Protein AF-A0A1A5D5F5-F1 (afdb_monomer_lite)

Radius of gyration: 20.7 Å; chains: 1; bounding box: 62×20×58 Å

Structure (mmCIF, N/CA/C/O backbone):
data_AF-A0A1A5D5F5-F1
#
_entry.id   AF-A0A1A5D5F5-F1
#
loop_
_atom_site.group_PDB
_atom_site.id
_atom_site.type_symbol
_atom_site.label_atom_id
_atom_site.label_alt_id
_atom_site.label_comp_id
_atom_site.label_asym_id
_atom_site.label_entity_id
_atom_site.label_seq_id
_atom_site.pdbx_PDB_ins_code
_atom_site.Cartn_x
_atom_site.Cartn_y
_atom_site.Cartn_z
_atom_site.occupancy
_atom_site.B_iso_or_equiv
_atom_site.auth_seq_id
_atom_site.auth_comp_id
_atom_site.auth_asym_id
_atom_site.auth_atom_id
_atom_site.pdbx_PDB_model_num
ATOM 1 N N . MET A 1 1 ? -29.232 -5.306 -3.013 1.00 57.25 1 MET A N 1
ATOM 2 C CA . MET A 1 1 ? -27.892 -5.711 -3.489 1.00 57.25 1 MET A CA 1
ATOM 3 C C . MET A 1 1 ? -26.877 -5.010 -2.606 1.00 57.25 1 MET A C 1
ATOM 5 O O . MET A 1 1 ? -26.968 -3.793 -2.494 1.00 57.25 1 MET A O 1
ATOM 9 N N . ASP A 1 2 ? -26.009 -5.747 -1.915 1.00 82.50 2 ASP A N 1
ATOM 10 C CA . ASP A 1 2 ? -25.129 -5.161 -0.899 1.00 82.50 2 ASP A CA 1
ATOM 11 C C . ASP A 1 2 ? -23.772 -4.759 -1.497 1.00 82.50 2 ASP A C 1
ATOM 13 O O . ASP A 1 2 ? -22.880 -5.583 -1.692 1.00 82.50 2 ASP A O 1
ATOM 17 N N . ILE A 1 3 ? -23.633 -3.465 -1.796 1.00 85.94 3 ILE A N 1
ATOM 18 C CA . ILE A 1 3 ? -22.387 -2.856 -2.284 1.00 85.94 3 ILE A CA 1
ATOM 19 C C . ILE A 1 3 ? -21.244 -3.098 -1.290 1.00 85.94 3 ILE A C 1
ATOM 21 O O . ILE A 1 3 ? -20.090 -3.236 -1.695 1.00 85.94 3 ILE A O 1
ATOM 25 N N . TRP A 1 4 ? -21.552 -3.158 0.006 1.00 90.62 4 TRP A N 1
ATOM 26 C CA . TRP A 1 4 ? -20.548 -3.277 1.049 1.00 90.62 4 TRP A CA 1
ATOM 27 C C . TRP A 1 4 ? -19.941 -4.676 1.125 1.00 90.62 4 TRP A C 1
ATOM 29 O O . TRP A 1 4 ? -18.723 -4.792 1.259 1.00 90.62 4 TRP A O 1
ATOM 39 N N . ALA A 1 5 ? -20.743 -5.731 0.963 1.00 91.75 5 ALA A N 1
ATOM 40 C CA . ALA A 1 5 ? -20.246 -7.104 0.875 1.00 91.75 5 ALA A CA 1
ATOM 41 C C . ALA A 1 5 ? -19.260 -7.283 -0.296 1.00 91.75 5 ALA A C 1
ATOM 43 O O . ALA A 1 5 ? -18.171 -7.833 -0.119 1.00 91.75 5 ALA A O 1
ATOM 44 N N . ASP A 1 6 ? -19.600 -6.745 -1.472 1.00 92.94 6 ASP A N 1
ATOM 45 C CA . ASP A 1 6 ? -18.730 -6.767 -2.653 1.00 92.94 6 ASP A CA 1
ATOM 46 C C . ASP A 1 6 ? -17.431 -5.972 -2.413 1.00 92.94 6 ASP A C 1
ATOM 48 O O . ASP A 1 6 ? -16.342 -6.449 -2.731 1.00 92.94 6 ASP A O 1
ATOM 52 N N . VAL A 1 7 ? -17.515 -4.789 -1.794 1.00 93.19 7 VAL A N 1
ATOM 53 C CA . VAL A 1 7 ? -16.344 -3.973 -1.418 1.00 93.19 7 VAL A CA 1
ATOM 54 C C . VAL A 1 7 ? -15.443 -4.696 -0.413 1.00 93.19 7 VAL A C 1
ATOM 56 O O . VAL A 1 7 ? -14.222 -4.698 -0.583 1.00 93.19 7 VAL A O 1
ATOM 59 N N . CYS A 1 8 ? -16.022 -5.341 0.603 1.00 93.69 8 CYS A N 1
ATOM 60 C CA . CYS A 1 8 ? -15.285 -6.148 1.574 1.00 93.69 8 CYS A CA 1
ATOM 61 C C . CYS A 1 8 ? -14.539 -7.297 0.894 1.00 93.69 8 CYS A C 1
ATOM 63 O O . CYS A 1 8 ? -13.373 -7.528 1.209 1.00 93.69 8 CYS A O 1
ATOM 65 N N . ARG A 1 9 ? -15.183 -7.975 -0.064 1.00 95.75 9 ARG A N 1
ATOM 66 C CA . ARG A 1 9 ? -14.573 -9.048 -0.857 1.00 95.75 9 ARG A CA 1
ATOM 67 C C . ARG A 1 9 ? -13.421 -8.536 -1.726 1.00 95.75 9 ARG A C 1
ATOM 69 O O . ARG A 1 9 ? -12.380 -9.178 -1.764 1.00 95.75 9 ARG A O 1
ATOM 76 N N . ILE A 1 10 ? -13.600 -7.392 -2.393 1.00 94.38 10 ILE A N 1
ATOM 77 C CA . ILE A 1 10 ? -12.593 -6.804 -3.293 1.00 94.38 10 ILE A CA 1
ATOM 78 C C . ILE A 1 10 ? -11.357 -6.329 -2.521 1.00 94.38 10 ILE A C 1
ATOM 80 O O . ILE A 1 10 ? -10.238 -6.549 -2.969 1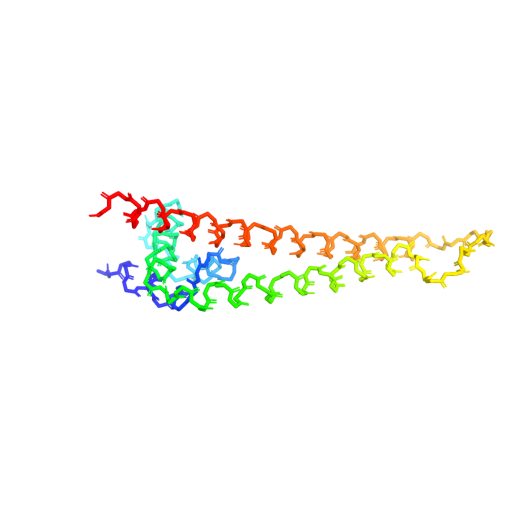.00 94.38 10 ILE A O 1
ATOM 84 N N . ILE A 1 11 ? -11.534 -5.661 -1.376 1.00 94.94 11 ILE A N 1
ATOM 85 C CA . ILE A 1 11 ? -10.397 -5.208 -0.556 1.00 94.94 11 ILE A CA 1
ATOM 86 C C . ILE A 1 11 ? -9.744 -6.377 0.187 1.00 94.94 11 ILE A C 1
ATOM 88 O O . ILE A 1 11 ? -8.519 -6.406 0.338 1.00 94.94 11 ILE A O 1
ATOM 92 N N . GLY A 1 12 ? -10.549 -7.324 0.674 1.00 92.88 12 GLY A N 1
ATOM 93 C CA . GLY A 1 12 ? -10.081 -8.428 1.501 1.00 92.88 12 GLY A CA 1
ATOM 94 C C . GLY A 1 12 ? -9.357 -7.922 2.750 1.00 92.88 12 GLY A C 1
ATOM 95 O O . GLY A 1 12 ? -9.923 -7.181 3.558 1.00 92.88 12 GLY A O 1
ATOM 96 N N . SER A 1 13 ? -8.092 -8.320 2.888 1.00 89.94 13 SER A N 1
ATOM 97 C CA . SER A 1 13 ? -7.180 -7.927 3.969 1.00 89.94 13 SER A CA 1
ATOM 98 C C . SER A 1 13 ? -6.243 -6.768 3.601 1.00 89.94 13 SER A C 1
ATOM 100 O O . SER A 1 13 ? -5.314 -6.467 4.350 1.00 89.94 13 SER A O 1
ATOM 102 N N . SER A 1 14 ? -6.455 -6.111 2.459 1.00 89.31 14 SER A N 1
ATOM 103 C CA . SER A 1 14 ? -5.563 -5.053 1.985 1.00 89.31 14 SER A CA 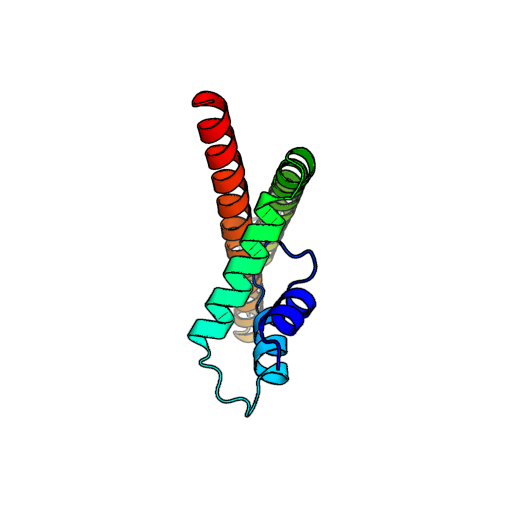1
ATOM 104 C C . SER A 1 14 ? -5.721 -3.756 2.776 1.00 89.31 14 SER A C 1
ATOM 106 O O . SER A 1 14 ? -6.828 -3.281 3.020 1.00 89.31 14 SER A O 1
ATOM 108 N N . TRP A 1 15 ? -4.596 -3.126 3.112 1.00 90.38 15 TRP A N 1
ATOM 109 C CA . TRP A 1 15 ? -4.555 -1.857 3.860 1.00 90.38 15 TRP A CA 1
ATOM 110 C C . TRP A 1 15 ? -4.611 -0.615 2.958 1.00 90.38 15 TRP A C 1
ATOM 112 O O . TRP A 1 15 ? -4.650 0.526 3.431 1.00 90.38 15 TRP A O 1
ATOM 122 N N . SER A 1 16 ? -4.617 -0.820 1.638 1.00 88.75 16 SER A N 1
ATOM 123 C CA . SER A 1 16 ? -4.670 0.235 0.630 1.00 88.75 16 SER A CA 1
ATOM 124 C C . SER A 1 16 ? -5.478 -0.188 -0.603 1.00 88.75 16 SER A C 1
ATOM 126 O O . SER A 1 16 ? -5.687 -1.370 -0.886 1.00 88.75 16 SER A O 1
ATOM 128 N N . VAL A 1 17 ? -5.957 0.807 -1.355 1.00 90.19 17 VAL A N 1
ATOM 129 C CA . VAL A 1 17 ? -6.691 0.587 -2.607 1.00 90.19 17 VAL A CA 1
ATOM 130 C C . VAL A 1 17 ? -5.715 0.589 -3.782 1.00 90.19 17 VAL A C 1
ATOM 132 O O . VAL A 1 17 ? -5.251 1.651 -4.208 1.00 90.19 17 VAL A O 1
ATOM 135 N N . THR A 1 18 ? -5.446 -0.588 -4.342 1.00 89.56 18 THR A N 1
ATOM 136 C CA . THR A 1 18 ? -4.578 -0.771 -5.509 1.00 89.56 18 THR A CA 1
ATOM 137 C C . THR A 1 18 ? -5.334 -0.526 -6.826 1.00 89.56 18 THR A C 1
ATOM 139 O O . THR A 1 18 ? -6.573 -0.508 -6.851 1.00 89.56 18 THR A O 1
ATOM 142 N N . PRO A 1 19 ? -4.627 -0.313 -7.953 1.00 89.38 19 PRO A N 1
ATOM 143 C CA . PRO A 1 19 ? -5.244 -0.288 -9.280 1.00 89.38 19 PRO A CA 1
ATOM 144 C C . PRO A 1 19 ? -6.057 -1.550 -9.602 1.00 89.38 19 PRO A C 1
ATOM 146 O O . PRO A 1 19 ? -7.093 -1.454 -10.260 1.00 89.38 19 PRO A O 1
ATOM 149 N N . GLU A 1 20 ? -5.629 -2.708 -9.106 1.00 91.00 20 GLU A N 1
ATOM 150 C CA . GLU A 1 20 ? -6.288 -4.001 -9.278 1.00 91.00 20 GLU A CA 1
ATOM 151 C C . GLU A 1 20 ? -7.649 -4.007 -8.580 1.00 91.00 20 GLU A C 1
ATOM 153 O O . GLU A 1 20 ? -8.649 -4.313 -9.230 1.00 91.00 20 GLU A O 1
ATOM 158 N N . HIS A 1 21 ? -7.725 -3.527 -7.330 1.00 93.75 21 HIS A N 1
ATOM 159 C CA . HIS A 1 21 ? -9.004 -3.353 -6.628 1.00 93.75 21 HIS A CA 1
ATOM 160 C C . HIS A 1 21 ? -9.942 -2.427 -7.409 1.00 93.75 21 HIS A C 1
ATOM 162 O O . HIS A 1 21 ? -11.134 -2.694 -7.531 1.00 93.75 21 HIS A O 1
ATOM 168 N N . ARG A 1 22 ? -9.416 -1.344 -8.000 1.00 92.25 22 ARG A N 1
ATOM 169 C CA . ARG A 1 22 ? -10.228 -0.424 -8.819 1.00 92.25 22 ARG A CA 1
ATOM 170 C C . ARG A 1 22 ? -10.738 -1.091 -10.092 1.00 92.25 22 ARG A C 1
ATOM 172 O O . ARG A 1 22 ? -11.873 -0.837 -10.490 1.00 92.25 22 ARG A O 1
ATOM 179 N N . LYS A 1 23 ? -9.908 -1.900 -10.754 1.00 93.25 23 LYS A N 1
ATOM 180 C CA . LYS A 1 23 ? -10.283 -2.630 -11.970 1.00 93.25 23 LYS A CA 1
ATOM 181 C C . LYS A 1 23 ? -11.360 -3.665 -11.664 1.00 93.25 23 LYS A C 1
ATOM 183 O O . LYS A 1 23 ? -12.367 -3.703 -12.367 1.00 93.25 23 LYS A O 1
ATOM 188 N N . GLU A 1 24 ? -11.172 -4.447 -10.607 1.00 94.75 24 GLU A N 1
ATOM 189 C CA . GLU A 1 24 ? -12.147 -5.441 -10.172 1.00 94.75 24 GLU A CA 1
ATOM 190 C C . GLU A 1 24 ? -13.464 -4.783 -9.765 1.00 94.75 24 GLU A C 1
ATOM 192 O O . GLU A 1 24 ? -14.524 -5.194 -10.229 1.00 94.75 24 GLU A O 1
ATOM 197 N N . ALA A 1 25 ? -13.410 -3.703 -8.984 1.00 92.38 25 ALA A N 1
ATOM 198 C CA . ALA A 1 25 ? -14.600 -2.974 -8.579 1.00 92.38 25 ALA A CA 1
ATOM 199 C C . ALA A 1 25 ? -15.355 -2.404 -9.792 1.00 92.38 25 ALA A C 1
ATOM 201 O O . ALA A 1 25 ? -16.566 -2.566 -9.905 1.00 92.38 25 ALA A O 1
ATOM 202 N N . ARG A 1 26 ? -14.658 -1.811 -10.768 1.00 90.94 26 ARG A N 1
ATOM 203 C CA . ARG A 1 26 ? -15.300 -1.348 -12.012 1.00 90.94 26 ARG A CA 1
ATOM 204 C C . ARG A 1 26 ? -16.017 -2.472 -12.757 1.00 90.94 26 ARG A C 1
ATOM 206 O O . ARG A 1 26 ? -17.108 -2.237 -13.261 1.00 90.94 26 ARG A O 1
ATOM 213 N N . ALA A 1 27 ? -15.423 -3.662 -12.824 1.00 92.00 27 ALA A N 1
ATOM 214 C CA . ALA A 1 27 ? -16.047 -4.816 -13.465 1.00 92.00 27 ALA A CA 1
ATOM 215 C C . ALA A 1 27 ? -17.252 -5.333 -12.660 1.00 92.00 27 ALA A C 1
ATOM 217 O O . ALA A 1 27 ? -18.318 -5.559 -13.221 1.00 92.00 27 ALA A O 1
ATOM 218 N N . CYS A 1 28 ? -17.103 -5.457 -11.340 1.00 90.56 28 CYS A N 1
ATOM 219 C CA . CYS A 1 28 ? -18.135 -5.955 -10.431 1.00 90.56 28 CYS A CA 1
ATOM 220 C C . CYS A 1 28 ? -19.389 -5.061 -10.416 1.00 90.56 28 CYS A C 1
ATOM 222 O O . CYS A 1 28 ? -20.513 -5.564 -10.388 1.00 90.56 28 CYS A O 1
ATOM 224 N N . PHE A 1 29 ? -19.202 -3.740 -10.488 1.00 90.00 29 PHE A N 1
ATOM 225 C CA . PHE A 1 29 ? -20.279 -2.747 -10.425 1.00 90.00 29 PHE A CA 1
ATOM 226 C C . PHE A 1 29 ? -20.716 -2.198 -11.793 1.00 90.00 29 PHE A C 1
ATOM 228 O O . PHE A 1 29 ? -21.525 -1.267 -11.851 1.00 90.00 29 PHE A O 1
ATOM 235 N N . ALA A 1 30 ? -20.223 -2.767 -12.897 1.00 88.44 30 ALA A N 1
ATOM 236 C CA . ALA A 1 30 ? -20.622 -2.366 -14.242 1.00 88.44 30 ALA A CA 1
ATOM 237 C C . ALA A 1 30 ? -22.149 -2.483 -14.422 1.00 88.44 30 ALA A C 1
ATOM 239 O O . ALA A 1 30 ? -22.752 -3.495 -14.073 1.00 88.44 30 ALA A O 1
ATOM 240 N N . GLY A 1 31 ? -22.786 -1.424 -14.934 1.00 83.69 31 GLY A N 1
ATOM 241 C CA . GLY A 1 31 ? -24.234 -1.393 -15.184 1.00 83.69 31 GLY A CA 1
ATOM 242 C C . GLY A 1 31 ? -25.123 -1.258 -13.940 1.00 83.69 31 GLY A C 1
ATOM 243 O O . GLY A 1 31 ? -26.336 -1.159 -14.083 1.00 83.69 31 GLY A O 1
ATOM 244 N N . ARG A 1 32 ? -24.556 -1.193 -12.725 1.00 85.62 32 ARG A N 1
ATOM 245 C CA . ARG A 1 32 ? -25.328 -1.101 -11.468 1.00 85.62 32 ARG A CA 1
ATOM 246 C C . ARG A 1 32 ? -25.681 0.332 -11.036 1.00 85.62 32 ARG A C 1
ATOM 248 O O . ARG A 1 32 ? -26.206 0.522 -9.946 1.00 85.62 32 ARG A O 1
ATOM 255 N N . GLY A 1 33 ? -25.345 1.346 -11.839 1.00 82.75 33 GLY A N 1
ATOM 256 C CA . GLY A 1 33 ? -25.656 2.757 -11.554 1.00 82.75 33 GLY A CA 1
ATOM 257 C C . GLY A 1 33 ? -24.900 3.380 -10.370 1.00 82.75 33 GLY A C 1
ATOM 258 O O . GLY A 1 33 ? -25.211 4.499 -9.973 1.00 82.75 33 GLY A O 1
ATOM 259 N N . VAL A 1 34 ? -23.905 2.690 -9.799 1.00 84.38 34 VAL A N 1
ATOM 260 C CA . VAL A 1 34 ? -23.121 3.195 -8.661 1.00 84.38 34 VAL A CA 1
ATOM 261 C C . VAL A 1 34 ? -22.072 4.201 -9.154 1.00 84.38 34 VAL A C 1
ATOM 263 O O . VAL A 1 34 ? -21.233 3.839 -9.985 1.00 84.38 34 VAL A O 1
ATOM 266 N N . PRO A 1 35 ? -22.050 5.445 -8.637 1.00 86.38 35 PRO A N 1
ATOM 267 C CA . PRO A 1 35 ? -21.032 6.417 -9.012 1.00 86.38 35 PRO A CA 1
ATOM 268 C C . PRO A 1 35 ? -19.624 5.938 -8.640 1.00 86.38 35 PRO A C 1
ATOM 270 O O . PRO A 1 35 ? -19.377 5.470 -7.526 1.00 86.38 35 PRO A O 1
ATOM 273 N N . GLY A 1 36 ? -18.662 6.117 -9.549 1.00 84.75 36 GLY A N 1
ATOM 274 C CA . GLY A 1 36 ? -17.279 5.678 -9.329 1.00 84.7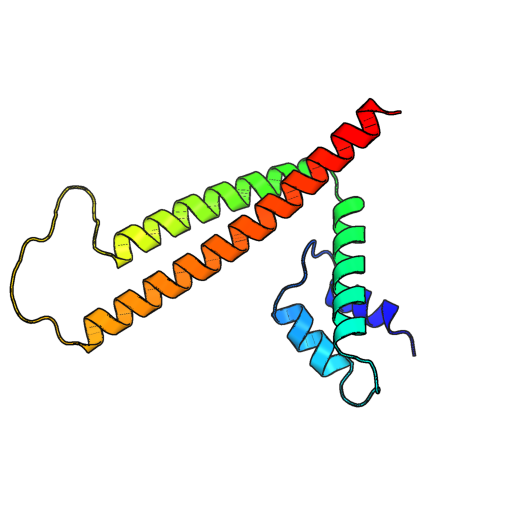5 36 GLY A CA 1
ATOM 275 C C . GLY A 1 36 ? -16.606 6.319 -8.108 1.00 84.75 36 GLY A C 1
ATOM 276 O O . GLY A 1 36 ? -15.769 5.683 -7.470 1.00 84.75 36 GLY A O 1
ATOM 277 N N . ILE A 1 37 ? -16.995 7.548 -7.747 1.00 87.06 37 ILE A N 1
ATOM 278 C CA . ILE A 1 37 ? -16.508 8.227 -6.537 1.00 87.06 37 ILE A CA 1
ATOM 279 C C . ILE A 1 37 ? -16.996 7.540 -5.258 1.00 87.06 37 ILE A C 1
ATOM 281 O O . ILE A 1 37 ? -16.207 7.327 -4.342 1.00 87.06 37 ILE A O 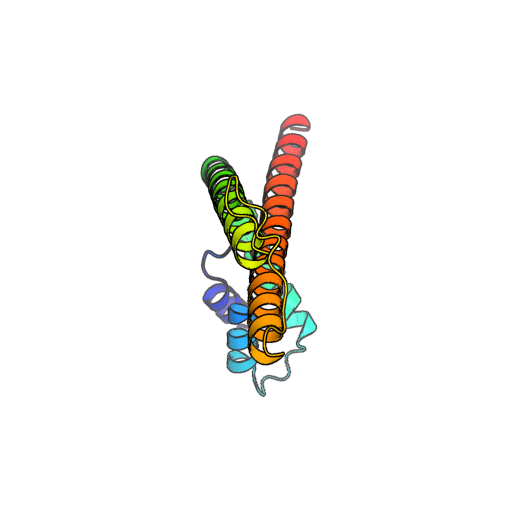1
ATOM 285 N N . THR A 1 38 ? -18.262 7.122 -5.226 1.00 88.38 38 THR A N 1
ATOM 286 C CA . THR A 1 38 ? -18.855 6.391 -4.102 1.00 88.38 38 THR A CA 1
ATOM 287 C C . THR A 1 38 ? -18.150 5.056 -3.908 1.00 88.38 38 THR A C 1
ATOM 289 O O . THR A 1 38 ? -17.801 4.691 -2.788 1.00 88.38 38 THR A O 1
ATOM 292 N N . LEU A 1 39 ? -17.860 4.361 -5.010 1.00 90.38 39 LEU A N 1
ATOM 293 C CA . LEU A 1 39 ? -17.137 3.096 -4.985 1.00 90.38 39 LEU A CA 1
ATOM 294 C C . LEU A 1 39 ? -15.698 3.258 -4.475 1.00 90.38 39 LEU A C 1
ATOM 296 O O . LEU A 1 39 ? -15.255 2.493 -3.623 1.00 90.38 39 LEU A O 1
ATOM 300 N N . LEU A 1 40 ? -14.975 4.277 -4.951 1.00 91.56 40 LEU A N 1
ATOM 301 C CA . LEU A 1 40 ? -13.635 4.597 -4.451 1.00 91.56 40 LEU A CA 1
ATOM 302 C C . LEU A 1 40 ? -13.649 4.952 -2.962 1.00 91.56 40 LEU A C 1
ATOM 304 O O . LEU A 1 40 ? -12.786 4.478 -2.227 1.00 91.56 40 LEU A O 1
ATOM 308 N N . GLY A 1 41 ? -14.631 5.738 -2.516 1.00 92.88 41 GLY A N 1
ATOM 309 C CA . GLY A 1 41 ? -14.814 6.072 -1.106 1.00 92.88 41 GLY A CA 1
ATOM 310 C C . GLY A 1 41 ? -15.073 4.836 -0.242 1.00 92.88 41 GLY A C 1
ATOM 311 O O . GLY A 1 41 ? -14.461 4.693 0.812 1.00 92.88 41 GLY A O 1
ATOM 312 N N . ALA A 1 42 ? -15.910 3.906 -0.709 1.00 92.62 42 ALA A N 1
ATOM 313 C CA . ALA A 1 42 ? -16.206 2.664 0.005 1.00 92.62 42 ALA A CA 1
ATOM 314 C C . ALA A 1 42 ? -14.982 1.737 0.100 1.00 92.62 42 ALA A C 1
ATOM 316 O O . ALA A 1 42 ? -14.665 1.248 1.183 1.00 92.62 42 ALA A O 1
ATOM 317 N N . LEU A 1 43 ? -14.252 1.551 -1.006 1.00 94.69 43 LEU A N 1
ATOM 318 C CA . LEU A 1 43 ? -12.989 0.802 -1.030 1.00 94.69 43 LEU A CA 1
ATOM 319 C C . LEU A 1 43 ? -11.968 1.402 -0.054 1.00 94.69 43 LEU A C 1
ATOM 321 O O . LEU A 1 43 ? -11.322 0.679 0.703 1.00 94.69 43 LEU A O 1
ATOM 325 N N . GLN A 1 44 ? -11.841 2.729 -0.063 1.00 93.94 44 GLN A N 1
ATOM 326 C CA . GLN A 1 44 ? -10.908 3.454 0.792 1.00 93.94 44 GLN A CA 1
ATOM 327 C C . GLN A 1 44 ? -11.280 3.311 2.269 1.00 93.94 44 GLN A C 1
ATOM 329 O O . GLN A 1 44 ? -10.428 2.941 3.073 1.00 93.94 44 GLN A O 1
ATOM 334 N N . ARG A 1 45 ? -12.561 3.493 2.606 1.00 93.94 45 ARG A N 1
ATOM 335 C CA . ARG A 1 45 ? -13.079 3.271 3.959 1.00 93.94 45 ARG A CA 1
ATOM 336 C C . ARG A 1 45 ? -12.781 1.857 4.444 1.00 93.94 45 ARG A C 1
ATOM 338 O O . ARG A 1 45 ? -12.293 1.689 5.555 1.00 93.94 45 ARG A O 1
ATOM 345 N N . ARG A 1 46 ? -13.034 0.842 3.614 1.00 95.06 46 ARG A N 1
ATOM 346 C CA . ARG A 1 46 ? -12.772 -0.544 4.004 1.00 95.06 46 ARG A CA 1
ATOM 347 C C . ARG A 1 46 ? -11.283 -0.792 4.249 1.00 95.06 46 ARG A C 1
ATOM 349 O O . ARG A 1 46 ? -10.934 -1.419 5.241 1.00 95.06 46 ARG A O 1
ATOM 356 N N . ALA A 1 47 ? -10.410 -0.274 3.389 1.00 94.25 47 ALA A N 1
ATOM 357 C CA . ALA A 1 47 ? -8.965 -0.369 3.587 1.00 94.25 47 ALA A CA 1
ATOM 358 C C . ALA A 1 47 ? -8.506 0.325 4.885 1.00 94.25 47 ALA A C 1
ATOM 360 O O . ALA A 1 47 ? -7.614 -0.178 5.567 1.00 94.25 47 ALA A O 1
ATOM 361 N N . ASP A 1 48 ? -9.123 1.454 5.245 1.00 93.31 48 ASP A N 1
ATOM 362 C CA . ASP A 1 48 ? -8.857 2.156 6.505 1.00 93.31 48 ASP A CA 1
ATOM 363 C C . ASP A 1 48 ? -9.334 1.364 7.727 1.00 93.31 48 ASP A C 1
ATOM 365 O O . ASP A 1 48 ? -8.613 1.300 8.716 1.00 93.31 48 ASP A O 1
ATOM 369 N N . GLU A 1 49 ? -10.497 0.711 7.658 1.00 93.69 49 GLU A N 1
ATOM 370 C CA . GLU A 1 49 ? -10.994 -0.168 8.726 1.00 93.69 49 GLU A CA 1
ATOM 371 C C . GLU A 1 49 ? -10.073 -1.373 8.952 1.00 93.69 49 GLU A C 1
ATOM 373 O O . GLU A 1 49 ? -9.751 -1.701 10.094 1.00 93.69 49 GLU A O 1
ATOM 378 N N . VAL A 1 50 ? -9.615 -2.019 7.873 1.00 94.50 50 VAL A N 1
ATOM 379 C CA . VAL A 1 50 ? -8.675 -3.145 7.973 1.00 94.50 50 VAL A CA 1
ATOM 380 C C . VAL A 1 50 ? -7.348 -2.679 8.568 1.00 94.50 50 VAL A C 1
ATOM 382 O O . VAL A 1 50 ? -6.817 -3.337 9.460 1.00 94.50 50 VAL A O 1
ATOM 385 N N . LEU A 1 51 ? -6.828 -1.534 8.116 1.00 93.62 51 LEU A N 1
ATOM 386 C CA . LEU A 1 51 ? -5.604 -0.967 8.669 1.00 93.62 51 LEU A CA 1
ATOM 387 C C . LEU A 1 51 ? -5.777 -0.627 10.155 1.00 93.62 51 LEU A C 1
ATOM 389 O O . LEU A 1 51 ? -4.927 -1.010 10.951 1.00 93.62 51 LEU A O 1
ATOM 393 N N . ALA A 1 52 ? -6.874 0.028 10.544 1.00 90.06 52 ALA A N 1
ATOM 394 C CA . ALA A 1 52 ? -7.177 0.396 11.929 1.00 90.06 52 ALA A CA 1
ATOM 395 C C . ALA A 1 52 ? -7.246 -0.824 12.867 1.00 90.06 52 ALA A C 1
ATOM 397 O O . ALA A 1 52 ? -6.773 -0.756 14.000 1.00 90.06 52 ALA A O 1
ATOM 398 N N . ALA A 1 53 ? -7.780 -1.946 12.380 1.00 92.00 53 ALA A N 1
ATOM 399 C CA . ALA A 1 53 ? -7.842 -3.205 13.120 1.00 92.00 53 ALA A CA 1
ATOM 400 C C . ALA A 1 53 ? -6.515 -3.991 13.126 1.00 92.00 53 ALA A C 1
ATOM 402 O O . ALA A 1 53 ? -6.362 -4.920 13.918 1.00 92.00 53 ALA A O 1
ATOM 403 N N . ALA A 1 54 ? -5.558 -3.653 12.255 1.00 92.38 54 ALA A N 1
ATOM 404 C CA . ALA A 1 54 ? -4.305 -4.391 12.139 1.00 92.38 54 ALA A CA 1
ATOM 405 C C . ALA A 1 54 ? -3.442 -4.257 13.411 1.00 92.38 54 ALA A C 1
ATOM 407 O O . ALA A 1 54 ? -3.337 -3.156 13.969 1.00 92.38 54 ALA A O 1
ATOM 408 N N . PRO A 1 55 ? -2.762 -5.330 13.857 1.00 93.88 55 PRO A N 1
ATOM 409 C CA . PRO A 1 55 ? -1.811 -5.257 14.960 1.00 93.88 55 PRO A CA 1
ATOM 410 C C . PRO A 1 55 ? -0.686 -4.263 14.669 1.00 93.88 55 PRO A C 1
ATOM 412 O O . PRO A 1 55 ? -0.147 -4.215 13.563 1.00 93.88 55 PRO A O 1
ATOM 415 N N . ARG A 1 56 ? -0.279 -3.499 15.689 1.00 92.75 56 ARG A N 1
ATOM 416 C CA . ARG A 1 56 ? 0.815 -2.521 15.571 1.00 92.75 56 ARG A CA 1
ATOM 417 C C . ARG A 1 56 ? 2.096 -3.146 14.998 1.00 92.75 56 ARG A C 1
ATOM 419 O O . ARG A 1 56 ? 2.686 -2.571 14.089 1.00 92.75 56 ARG A O 1
ATOM 426 N N . ALA A 1 57 ? 2.464 -4.331 15.485 1.00 94.88 57 ALA A N 1
ATOM 427 C CA . ALA A 1 57 ? 3.662 -5.048 15.053 1.00 94.88 57 ALA A CA 1
ATOM 428 C C . ALA A 1 57 ? 3.647 -5.399 13.554 1.00 94.88 57 ALA A C 1
ATOM 430 O O . ALA A 1 57 ? 4.689 -5.370 12.904 1.00 94.88 57 ALA A O 1
ATOM 431 N N . 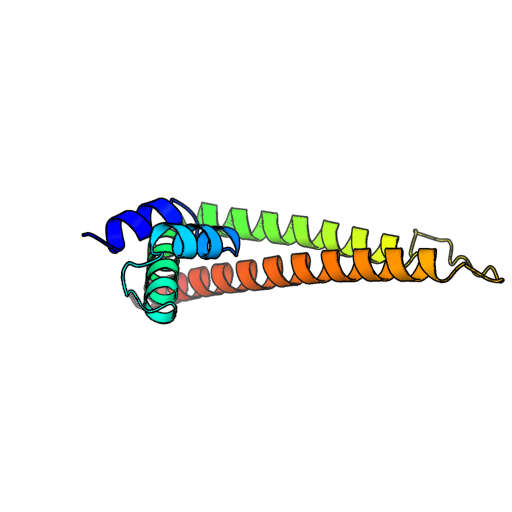ASP A 1 58 ? 2.477 -5.695 12.981 1.00 95.12 58 ASP A N 1
ATOM 432 C CA . ASP A 1 58 ? 2.371 -6.013 11.554 1.00 95.12 58 ASP A CA 1
ATOM 433 C C . ASP A 1 58 ? 2.508 -4.754 10.690 1.00 95.12 58 ASP A C 1
ATOM 435 O O . ASP A 1 58 ? 3.129 -4.796 9.626 1.00 95.12 58 ASP A O 1
ATOM 439 N N . VAL A 1 59 ? 1.983 -3.619 11.165 1.00 93.38 59 VAL A N 1
ATOM 440 C CA . VAL A 1 59 ? 2.152 -2.314 10.507 1.00 93.38 59 VAL A CA 1
ATOM 441 C C . VAL A 1 59 ? 3.623 -1.892 10.514 1.00 93.38 59 VAL A C 1
ATOM 443 O O . VAL A 1 59 ? 4.148 -1.490 9.476 1.00 93.38 59 VAL A O 1
ATOM 446 N N . GLU A 1 60 ? 4.307 -2.031 11.652 1.00 94.69 60 GLU A N 1
ATOM 447 C CA . GLU A 1 60 ? 5.743 -1.747 11.785 1.00 94.69 60 GLU A CA 1
ATOM 448 C C . GLU A 1 60 ? 6.579 -2.663 10.876 1.00 94.69 60 GLU A C 1
ATOM 450 O O . GLU A 1 60 ? 7.366 -2.168 10.068 1.00 94.69 60 GLU A O 1
ATOM 455 N N . ARG A 1 61 ? 6.319 -3.980 10.882 1.00 95.75 61 ARG A N 1
ATOM 456 C CA . ARG A 1 61 ? 6.989 -4.938 9.983 1.00 95.75 61 ARG A CA 1
ATOM 457 C C . ARG A 1 61 ? 6.784 -4.586 8.508 1.00 95.75 61 ARG A C 1
ATOM 459 O O . ARG A 1 61 ? 7.69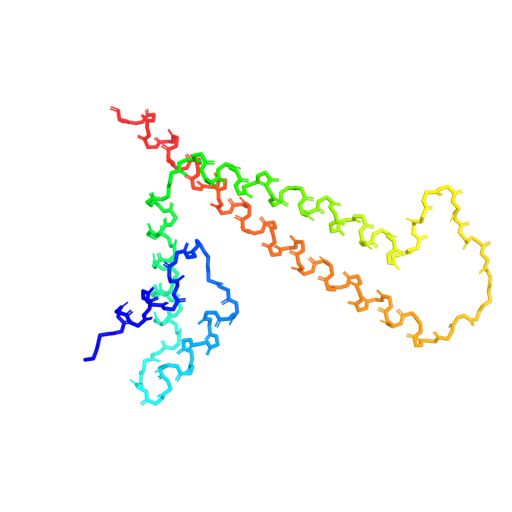9 -4.716 7.698 1.00 95.75 61 ARG A O 1
ATOM 466 N N . ARG A 1 62 ? 5.588 -4.135 8.120 1.00 94.12 62 ARG A N 1
ATOM 467 C CA . ARG A 1 62 ? 5.324 -3.722 6.735 1.00 94.12 62 ARG A CA 1
ATOM 468 C C . ARG A 1 62 ? 6.113 -2.473 6.351 1.00 94.12 62 ARG A C 1
ATOM 470 O O . ARG A 1 62 ? 6.606 -2.420 5.227 1.00 94.12 62 ARG A O 1
ATOM 477 N N . ILE A 1 63 ? 6.253 -1.501 7.254 1.00 94.25 63 ILE A N 1
ATOM 478 C CA . ILE A 1 63 ? 7.103 -0.322 7.031 1.00 94.25 63 ILE A CA 1
ATOM 479 C C . ILE A 1 63 ? 8.552 -0.753 6.785 1.00 94.25 63 ILE A C 1
ATOM 481 O O . ILE A 1 63 ? 9.149 -0.303 5.810 1.00 94.25 63 ILE A O 1
ATOM 485 N N . GLU A 1 64 ? 9.088 -1.671 7.591 1.00 95.75 64 GLU A N 1
ATOM 486 C CA . GLU A 1 64 ? 10.448 -2.197 7.406 1.00 95.75 64 GLU A CA 1
ATOM 487 C C . GLU A 1 64 ? 10.625 -2.874 6.041 1.00 95.75 64 GLU A C 1
ATOM 489 O O . GLU A 1 64 ? 11.601 -2.615 5.335 1.00 95.75 64 GLU A O 1
ATOM 494 N N . VAL A 1 65 ? 9.656 -3.698 5.630 1.00 95.81 65 VAL A N 1
ATOM 495 C CA . VAL A 1 65 ? 9.663 -4.339 4.306 1.00 95.81 65 VAL A CA 1
ATOM 496 C C . VAL A 1 65 ? 9.630 -3.297 3.188 1.00 95.81 65 VAL A C 1
ATOM 498 O O . VAL A 1 65 ? 10.382 -3.421 2.222 1.00 95.81 65 VAL A O 1
ATOM 501 N N . LEU A 1 66 ? 8.796 -2.260 3.302 1.00 93.44 66 LEU A N 1
ATOM 502 C CA . LEU A 1 66 ? 8.741 -1.174 2.318 1.00 93.44 66 LEU A CA 1
ATOM 503 C C . LEU A 1 66 ? 10.072 -0.419 2.243 1.00 93.44 66 LEU A C 1
ATOM 505 O O . LEU A 1 66 ? 10.542 -0.125 1.145 1.00 93.44 66 LEU A O 1
ATOM 509 N N . ASP A 1 67 ? 10.705 -0.146 3.382 1.00 94.19 67 ASP A N 1
ATOM 510 C CA . ASP A 1 67 ? 12.009 0.516 3.435 1.00 94.19 67 ASP A CA 1
ATOM 511 C C . ASP A 1 67 ? 13.093 -0.341 2.750 1.00 94.19 67 ASP A C 1
ATOM 513 O O . ASP A 1 67 ? 13.838 0.168 1.908 1.00 94.19 67 ASP A O 1
ATOM 517 N N . GLN A 1 68 ? 13.117 -1.657 2.992 1.00 95.25 68 GLN A N 1
ATOM 518 C CA . GLN A 1 68 ? 14.014 -2.596 2.298 1.00 95.25 68 GLN A CA 1
ATOM 519 C C . GLN A 1 68 ? 13.753 -2.645 0.783 1.00 95.25 68 GLN A C 1
ATOM 521 O O . GLN A 1 68 ? 14.688 -2.575 -0.020 1.00 95.25 68 GLN A O 1
ATOM 526 N N . GLN A 1 69 ? 12.486 -2.726 0.368 1.00 92.69 69 GLN A N 1
ATOM 527 C CA . GLN A 1 69 ? 12.103 -2.754 -1.046 1.00 92.69 69 GLN A CA 1
ATOM 528 C C . GLN A 1 69 ? 12.465 -1.450 -1.765 1.00 92.69 69 GLN A C 1
ATOM 530 O O . GLN A 1 69 ? 12.959 -1.485 -2.893 1.00 92.69 69 GLN A O 1
ATOM 535 N N . MET A 1 70 ? 12.293 -0.298 -1.114 1.00 93.38 70 MET A N 1
ATOM 536 C CA . MET A 1 70 ? 12.715 0.988 -1.668 1.00 93.38 70 MET A CA 1
ATOM 537 C C . MET A 1 70 ? 14.232 1.063 -1.844 1.00 93.38 70 MET A C 1
ATOM 539 O O . MET A 1 70 ? 14.681 1.535 -2.887 1.00 93.38 70 MET A O 1
ATOM 543 N N . VAL A 1 71 ? 15.029 0.573 -0.883 1.00 91.94 71 VAL A N 1
ATOM 544 C CA . VAL A 1 71 ? 16.499 0.503 -1.022 1.00 91.94 71 VAL A CA 1
ATOM 545 C C . VAL A 1 71 ? 16.886 -0.277 -2.280 1.00 91.94 71 VAL A C 1
ATOM 547 O O . VAL A 1 71 ? 17.687 0.211 -3.082 1.00 91.94 71 VAL A O 1
ATOM 550 N N . LEU A 1 72 ? 16.269 -1.439 -2.503 1.00 89.56 72 LEU A N 1
ATOM 551 C CA . LEU A 1 72 ? 16.475 -2.235 -3.716 1.00 89.56 72 LEU A CA 1
ATOM 552 C C . LEU A 1 72 ? 16.018 -1.486 -4.978 1.00 89.56 72 LEU A C 1
ATOM 554 O O . LEU A 1 72 ? 16.729 -1.480 -5.984 1.00 89.56 72 LEU A O 1
ATOM 558 N N . GLY A 1 73 ? 14.876 -0.799 -4.923 1.00 88.19 73 GLY A N 1
ATOM 559 C CA . GLY A 1 73 ? 14.370 0.030 -6.019 1.00 88.19 73 GLY A CA 1
ATOM 560 C C . GLY A 1 73 ? 15.348 1.137 -6.429 1.00 88.19 73 GLY A C 1
ATOM 561 O O . GLY A 1 73 ? 15.637 1.296 -7.617 1.00 88.19 73 GLY A O 1
ATOM 562 N N . TYR A 1 74 ? 15.930 1.865 -5.469 1.00 87.75 74 TYR A N 1
ATOM 563 C CA . TYR A 1 74 ? 16.946 2.884 -5.765 1.00 87.75 74 TYR A CA 1
ATOM 564 C C . TYR A 1 74 ? 18.222 2.274 -6.357 1.00 87.75 74 TYR A C 1
ATOM 566 O O . TYR A 1 74 ? 18.836 2.868 -7.246 1.00 87.75 74 TYR A O 1
ATOM 574 N N . GLN A 1 75 ? 18.638 1.087 -5.902 1.00 85.50 75 GLN A N 1
ATOM 575 C CA . GLN A 1 75 ? 19.775 0.379 -6.498 1.00 85.50 75 GLN A CA 1
ATOM 576 C C . GLN A 1 75 ? 19.497 0.016 -7.964 1.00 85.50 75 GLN A C 1
ATOM 578 O O . GLN A 1 75 ? 20.345 0.251 -8.828 1.00 85.50 75 GLN A O 1
ATOM 583 N N . GLN A 1 76 ? 18.296 -0.480 -8.272 1.00 83.12 76 GLN A N 1
ATOM 584 C CA . GLN A 1 76 ? 17.877 -0.773 -9.646 1.00 83.12 76 GLN A CA 1
ATOM 585 C C . GLN A 1 76 ? 17.835 0.487 -10.519 1.00 83.12 76 GLN A C 1
ATOM 587 O O . GLN A 1 76 ? 18.339 0.468 -11.646 1.00 83.12 76 GLN A O 1
ATOM 592 N N . GLU A 1 77 ? 17.314 1.602 -9.994 1.00 83.00 77 GLU A N 1
ATOM 593 C CA . GLU A 1 77 ? 17.321 2.896 -10.683 1.00 83.00 77 GLU A CA 1
ATOM 594 C C . GLU A 1 77 ? 18.754 3.335 -11.027 1.00 83.00 77 GLU A C 1
ATOM 596 O O . GLU A 1 77 ? 19.046 3.686 -12.175 1.00 83.00 77 GLU A O 1
ATOM 601 N N . ARG A 1 78 ? 19.680 3.249 -10.062 1.00 80.25 78 ARG A N 1
ATOM 602 C CA . ARG A 1 78 ? 21.102 3.573 -10.262 1.00 80.25 78 ARG A CA 1
ATOM 603 C C . ARG A 1 78 ? 21.741 2.708 -11.347 1.00 80.25 78 ARG A C 1
ATOM 605 O O . ARG A 1 78 ? 22.437 3.240 -12.215 1.00 80.25 78 ARG A O 1
ATOM 612 N N . VAL A 1 79 ? 21.472 1.402 -11.351 1.00 79.06 79 VAL A N 1
ATOM 613 C CA . VAL A 1 79 ? 21.960 0.479 -12.390 1.00 79.06 79 VAL A CA 1
ATOM 614 C C . VAL A 1 79 ? 21.391 0.842 -13.764 1.00 79.06 79 VAL A C 1
ATOM 616 O O . VAL A 1 79 ? 22.143 0.891 -14.740 1.00 79.06 79 VAL A O 1
ATOM 619 N N . ALA A 1 80 ? 20.094 1.152 -13.858 1.00 74.50 80 ALA A N 1
ATOM 620 C CA . ALA A 1 80 ? 19.447 1.544 -15.112 1.00 74.50 80 ALA A CA 1
ATOM 621 C C . ALA A 1 80 ? 20.018 2.857 -15.683 1.00 74.50 80 ALA A C 1
ATOM 623 O O . ALA A 1 80 ? 20.189 2.992 -16.902 1.00 74.50 80 ALA A O 1
ATOM 624 N N . LEU A 1 81 ? 20.391 3.789 -14.803 1.00 73.69 81 LEU A N 1
ATOM 625 C CA . LEU A 1 81 ? 21.096 5.028 -15.140 1.00 73.69 81 LEU A CA 1
ATOM 626 C C . LEU A 1 81 ? 22.580 4.809 -15.498 1.00 73.69 81 LEU A C 1
ATOM 628 O O . LEU A 1 81 ? 23.208 5.694 -16.075 1.00 73.69 81 LEU A O 1
ATOM 632 N N . GLY A 1 82 ? 23.131 3.616 -15.257 1.00 69.31 82 GLY A N 1
ATOM 633 C CA . GLY A 1 82 ? 24.508 3.254 -15.599 1.00 69.31 82 GLY A CA 1
ATOM 634 C C . GLY A 1 82 ? 25.532 3.495 -14.488 1.00 69.31 82 GLY A C 1
ATOM 635 O O . GLY A 1 82 ? 26.727 3.375 -14.750 1.00 69.31 82 GLY A O 1
ATOM 636 N N . TYR A 1 83 ? 25.093 3.783 -13.261 1.00 61.25 83 TYR A N 1
ATOM 637 C CA . TYR A 1 83 ? 25.956 3.863 -12.085 1.00 61.25 83 TYR A CA 1
ATOM 638 C C . TYR A 1 83 ? 26.227 2.447 -11.546 1.00 61.25 83 TYR A C 1
ATOM 640 O O . TYR A 1 83 ? 25.559 1.995 -10.620 1.00 61.25 83 TYR A O 1
ATOM 648 N N . ARG A 1 84 ? 27.193 1.720 -12.123 1.00 53.09 84 ARG A N 1
ATOM 649 C CA . ARG A 1 84 ? 27.839 0.595 -11.420 1.00 53.09 84 ARG A CA 1
ATOM 650 C C . ARG A 1 84 ? 29.019 1.140 -10.623 1.00 53.09 84 ARG A C 1
ATOM 652 O O . ARG A 1 84 ? 29.756 1.985 -11.130 1.00 53.09 84 ARG A O 1
ATOM 659 N N . GLU A 1 85 ? 29.161 0.664 -9.391 1.00 45.00 85 GLU A N 1
ATOM 660 C CA . GLU A 1 85 ? 30.285 0.933 -8.489 1.00 45.00 85 GLU A CA 1
ATOM 661 C C . GLU A 1 85 ? 31.614 1.044 -9.260 1.00 45.00 85 GLU A C 1
ATOM 663 O O . GLU A 1 85 ? 32.028 0.128 -9.968 1.00 45.00 85 GLU A O 1
ATOM 668 N N . GLY A 1 86 ? 32.252 2.215 -9.182 1.00 46.53 86 GLY A N 1
ATOM 669 C CA . GLY A 1 86 ? 33.648 2.412 -9.581 1.00 46.53 86 GLY A CA 1
ATOM 670 C C . GLY A 1 86 ? 33.979 2.587 -11.069 1.00 46.53 86 GLY A C 1
ATOM 671 O O . GLY A 1 86 ? 35.135 2.870 -11.372 1.00 46.53 86 GLY A O 1
ATOM 672 N N . ARG A 1 87 ? 33.039 2.487 -12.019 1.00 43.88 87 ARG A N 1
ATOM 673 C CA . ARG A 1 87 ? 33.321 2.832 -13.431 1.00 43.88 87 ARG A CA 1
ATOM 674 C C . ARG A 1 87 ? 32.247 3.738 -14.011 1.00 43.88 87 ARG A C 1
ATOM 676 O O . ARG A 1 87 ? 31.258 3.278 -14.577 1.00 43.88 87 ARG A O 1
ATOM 683 N N . VAL A 1 88 ? 32.501 5.045 -13.945 1.00 45.47 88 VAL A N 1
ATOM 684 C CA . VAL A 1 88 ? 31.920 5.993 -14.897 1.00 45.47 88 VAL A CA 1
ATOM 685 C C . VAL A 1 88 ? 32.374 5.516 -16.271 1.00 45.47 88 VAL A C 1
ATOM 687 O O . VAL A 1 88 ? 33.544 5.654 -16.621 1.00 45.47 88 VAL A O 1
ATOM 690 N N . VAL A 1 89 ? 31.480 4.898 -17.047 1.00 48.75 89 VAL A N 1
ATOM 691 C CA . VAL A 1 89 ? 31.740 4.649 -18.468 1.00 48.75 89 VAL A CA 1
ATOM 692 C C . VAL A 1 89 ? 31.669 6.004 -19.164 1.00 48.75 89 VAL A C 1
ATOM 694 O O . VAL A 1 89 ? 30.703 6.340 -19.845 1.00 48.75 89 VAL A O 1
ATOM 697 N N . GLY A 1 90 ? 32.717 6.800 -18.973 1.00 54.38 90 GLY A N 1
ATOM 698 C CA . GLY A 1 90 ? 33.174 7.726 -19.981 1.00 54.38 90 GLY A CA 1
ATOM 699 C C . GLY A 1 90 ? 33.637 6.872 -21.146 1.00 54.38 90 GLY A C 1
ATOM 700 O O . GLY A 1 90 ? 34.777 6.445 -21.179 1.00 54.38 90 GLY A O 1
ATOM 701 N N . ASN A 1 91 ? 32.724 6.541 -22.055 1.00 43.03 91 ASN A N 1
ATOM 702 C CA . ASN A 1 91 ? 33.079 6.118 -23.401 1.00 43.03 91 ASN A CA 1
ATOM 703 C C . ASN A 1 91 ? 31.935 6.467 -24.349 1.00 43.03 91 ASN A C 1
ATOM 705 O O . ASN A 1 91 ? 30.919 5.780 -24.446 1.00 43.03 91 ASN A O 1
ATOM 709 N N . ARG A 1 92 ? 32.121 7.659 -24.925 1.00 52.91 92 ARG A N 1
ATOM 710 C CA . ARG A 1 92 ? 32.015 8.033 -26.339 1.00 52.91 92 ARG A CA 1
ATOM 711 C C . ARG A 1 92 ? 31.204 7.107 -27.267 1.00 52.91 92 ARG A C 1
ATOM 713 O O . ARG A 1 92 ? 31.342 5.892 -27.263 1.00 52.91 92 ARG A O 1
ATOM 720 N N . VAL A 1 93 ? 30.537 7.785 -28.205 1.00 44.41 93 VAL A N 1
ATOM 721 C CA . VAL A 1 93 ? 30.047 7.308 -29.512 1.00 44.41 93 VAL A CA 1
ATOM 722 C C . VAL A 1 93 ? 28.660 6.642 -29.517 1.00 44.41 93 VAL A C 1
ATOM 724 O O . VAL A 1 93 ? 28.464 5.507 -29.102 1.00 44.41 93 VAL A O 1
ATOM 727 N N . GLY A 1 94 ? 27.683 7.383 -30.058 1.00 46.94 94 GLY A N 1
ATOM 728 C CA . GLY A 1 94 ? 26.627 6.842 -30.924 1.00 46.94 94 GLY A CA 1
ATOM 729 C C . GLY A 1 94 ? 25.790 5.671 -30.406 1.00 46.94 94 GLY A C 1
ATOM 730 O O . GLY A 1 94 ? 25.638 4.682 -31.117 1.00 46.94 94 GLY A O 1
ATOM 731 N N . ARG A 1 95 ? 25.194 5.752 -29.208 1.00 51.75 95 ARG A N 1
ATOM 732 C CA . ARG A 1 95 ? 24.242 4.706 -28.790 1.00 51.75 95 ARG A CA 1
ATOM 733 C C . ARG A 1 95 ? 22.888 4.858 -29.503 1.00 51.75 95 ARG A C 1
ATOM 735 O O . ARG A 1 95 ? 22.305 5.943 -29.453 1.00 51.75 95 ARG A O 1
ATOM 742 N N . PRO A 1 96 ? 22.337 3.787 -30.111 1.00 51.84 96 PRO A N 1
ATOM 743 C CA . PRO A 1 96 ? 21.060 3.838 -30.820 1.00 51.84 96 PRO A CA 1
ATOM 744 C C . PRO A 1 96 ? 19.933 4.358 -29.918 1.00 51.84 96 PRO A C 1
ATOM 746 O O . PRO A 1 96 ? 19.778 3.885 -28.789 1.00 51.84 96 PRO A O 1
ATOM 749 N N . ARG A 1 97 ? 19.095 5.279 -30.423 1.00 56.22 97 ARG A N 1
ATOM 750 C CA . ARG A 1 97 ? 17.940 5.871 -29.703 1.00 56.22 97 ARG A CA 1
ATOM 751 C C . ARG A 1 97 ? 17.075 4.831 -28.965 1.00 56.22 97 ARG A C 1
ATOM 753 O O . ARG A 1 97 ? 16.564 5.124 -27.885 1.00 56.22 97 ARG A O 1
ATOM 760 N N . LYS A 1 98 ? 16.964 3.610 -29.508 1.00 55.94 98 LYS A N 1
ATOM 761 C CA . LYS A 1 98 ? 16.225 2.478 -28.921 1.00 55.94 98 LYS A CA 1
ATOM 762 C C . LYS A 1 98 ? 16.764 2.045 -27.544 1.00 55.94 98 LYS A C 1
ATOM 764 O O . LYS A 1 98 ? 15.974 1.775 -26.645 1.00 55.94 98 LYS A O 1
ATOM 769 N N . VAL A 1 99 ? 18.084 2.066 -27.334 1.00 57.09 99 VAL A N 1
ATOM 770 C CA . VAL A 1 99 ? 18.717 1.700 -26.048 1.00 57.09 99 VAL A CA 1
ATOM 771 C C . VAL A 1 99 ? 18.501 2.791 -24.993 1.00 57.09 99 VAL A C 1
ATOM 773 O O . VAL A 1 99 ? 18.258 2.491 -23.826 1.00 57.09 99 VAL A O 1
ATOM 776 N N . ALA A 1 100 ? 18.534 4.064 -25.398 1.00 61.50 100 ALA A N 1
ATOM 777 C CA . ALA A 1 100 ? 18.242 5.186 -24.504 1.00 61.50 100 ALA A CA 1
ATOM 778 C C . ALA A 1 100 ? 16.764 5.212 -24.069 1.00 61.50 100 ALA A C 1
ATOM 780 O O . ALA A 1 100 ? 16.471 5.459 -22.901 1.00 61.50 100 ALA A O 1
ATOM 781 N N . ALA A 1 101 ? 15.834 4.914 -24.982 1.00 63.84 101 ALA A N 1
ATOM 782 C CA . ALA A 1 101 ? 14.406 4.835 -24.675 1.00 63.84 101 ALA A CA 1
ATOM 783 C C . ALA A 1 101 ? 14.071 3.685 -23.706 1.00 63.84 101 ALA A C 1
ATOM 785 O O . ALA A 1 101 ? 13.359 3.905 -22.728 1.00 63.84 101 ALA A O 1
ATOM 786 N N . ALA A 1 102 ? 14.643 2.494 -23.917 1.00 60.72 102 ALA A N 1
ATOM 787 C CA . ALA A 1 102 ? 14.442 1.348 -23.027 1.00 60.72 102 ALA A CA 1
ATOM 788 C C . ALA A 1 102 ? 14.932 1.622 -21.591 1.00 60.72 102 ALA A C 1
ATOM 790 O O . ALA A 1 102 ? 14.253 1.276 -20.625 1.00 60.72 102 ALA A O 1
ATOM 791 N N . ARG A 1 103 ? 16.074 2.312 -21.438 1.00 66.94 103 ARG A N 1
ATOM 792 C CA . ARG A 1 103 ? 16.598 2.721 -20.122 1.00 66.94 103 ARG A CA 1
ATOM 793 C C . ARG A 1 103 ? 15.703 3.739 -19.420 1.00 66.94 103 ARG A C 1
ATOM 795 O O . ARG A 1 103 ? 15.430 3.571 -18.238 1.00 66.94 103 ARG A O 1
ATOM 802 N N . ARG A 1 104 ? 15.201 4.751 -20.139 1.00 70.25 104 ARG A N 1
ATOM 803 C CA . ARG A 1 104 ? 14.246 5.727 -19.579 1.00 70.25 104 ARG A CA 1
ATOM 804 C C . ARG A 1 104 ? 12.968 5.052 -19.080 1.00 70.25 104 ARG A C 1
ATOM 806 O O . ARG A 1 104 ? 12.547 5.319 -17.965 1.00 70.25 104 ARG A O 1
ATOM 813 N N . SER A 1 105 ? 12.421 4.111 -19.850 1.00 79.31 105 SER A N 1
ATOM 814 C CA . SER A 1 105 ? 11.232 3.349 -19.447 1.00 79.31 105 SER A CA 1
ATOM 815 C C . SER A 1 105 ? 11.469 2.468 -18.212 1.00 79.31 105 SER A C 1
ATOM 817 O O . SER A 1 105 ? 10.580 2.325 -17.374 1.00 79.31 105 SER A O 1
ATOM 819 N N . ALA A 1 106 ? 12.658 1.876 -18.064 1.00 78.75 106 ALA A N 1
ATOM 820 C CA . ALA A 1 106 ? 13.014 1.137 -16.851 1.00 78.75 106 ALA A CA 1
ATOM 821 C C . ALA A 1 106 ? 13.105 2.062 -15.623 1.00 78.75 106 ALA A C 1
ATOM 823 O O . ALA A 1 106 ? 12.495 1.769 -14.601 1.00 78.75 106 ALA A O 1
ATOM 824 N N . VAL A 1 107 ? 13.784 3.208 -15.752 1.00 83.00 107 VAL A N 1
ATOM 825 C CA . VAL A 1 107 ? 13.899 4.213 -14.678 1.00 83.00 107 VAL A CA 1
ATOM 826 C C . VAL A 1 107 ? 12.529 4.746 -14.258 1.00 83.00 107 VAL A C 1
ATOM 828 O O . VAL A 1 107 ? 12.232 4.817 -13.069 1.00 83.00 107 VAL A O 1
ATOM 831 N N . GLU A 1 108 ? 11.667 5.090 -15.215 1.00 86.50 108 GLU A N 1
ATOM 832 C CA . GLU A 1 108 ? 10.316 5.581 -14.925 1.00 86.50 108 GLU A CA 1
ATOM 833 C C . GLU A 1 108 ? 9.457 4.549 -14.190 1.00 86.50 108 GLU A C 1
ATOM 835 O O . GLU A 1 108 ? 8.702 4.922 -13.293 1.00 86.50 108 GLU A O 1
ATOM 840 N N . ARG A 1 109 ? 9.580 3.259 -14.532 1.00 86.00 109 ARG A N 1
ATOM 841 C CA . ARG A 1 109 ? 8.888 2.182 -13.810 1.00 86.00 109 ARG A CA 1
ATOM 842 C C . ARG A 1 109 ? 9.373 2.073 -12.367 1.00 86.00 109 ARG A C 1
ATOM 844 O O . ARG A 1 109 ? 8.541 2.171 -11.470 1.00 86.00 109 ARG A O 1
ATOM 851 N N . CYS A 1 110 ? 10.689 2.001 -12.145 1.00 85.88 110 CYS A N 1
ATOM 852 C CA . CYS A 1 110 ? 11.257 1.958 -10.793 1.00 85.88 110 CYS A CA 1
ATOM 853 C C . CYS A 1 110 ? 10.812 3.166 -9.955 1.00 85.88 110 CYS A C 1
ATOM 855 O O . CYS A 1 110 ? 10.403 3.005 -8.810 1.00 85.88 110 CYS A O 1
ATOM 857 N N . ARG A 1 111 ? 10.815 4.378 -10.526 1.00 89.31 111 ARG A N 1
ATOM 858 C CA . ARG A 1 111 ? 10.353 5.585 -9.820 1.00 89.31 111 ARG A CA 1
ATOM 859 C C . ARG A 1 111 ? 8.885 5.510 -9.420 1.00 89.31 111 ARG A C 1
ATOM 861 O O . ARG A 1 111 ? 8.555 5.841 -8.289 1.00 89.31 111 ARG A O 1
ATOM 868 N N . ARG A 1 112 ? 8.006 5.052 -10.318 1.00 89.44 112 ARG A N 1
ATOM 869 C CA . ARG A 1 112 ? 6.574 4.895 -10.010 1.00 89.44 112 ARG A CA 1
ATOM 870 C C . ARG A 1 112 ? 6.337 3.883 -8.895 1.00 89.44 112 ARG A C 1
ATOM 872 O O . ARG A 1 112 ? 5.490 4.123 -8.040 1.00 89.44 112 ARG A O 1
ATOM 879 N N . GLU A 1 113 ? 7.078 2.780 -8.899 1.00 88.94 113 GLU A N 1
ATOM 880 C CA . GLU A 1 113 ? 7.017 1.767 -7.842 1.00 88.94 113 GLU A CA 1
ATOM 881 C C . GLU A 1 113 ? 7.496 2.339 -6.502 1.00 88.94 113 GLU A C 1
ATOM 883 O O . GLU A 1 113 ? 6.788 2.228 -5.502 1.00 88.94 113 GLU A O 1
ATOM 888 N N . ILE A 1 114 ? 8.637 3.040 -6.491 1.00 91.19 114 ILE A N 1
ATOM 889 C CA . ILE A 1 114 ? 9.164 3.725 -5.301 1.00 91.19 114 ILE A CA 1
ATOM 890 C C . ILE A 1 114 ? 8.164 4.747 -4.763 1.00 91.19 114 ILE A C 1
ATOM 892 O O . ILE A 1 114 ? 7.907 4.779 -3.563 1.00 91.19 114 ILE A O 1
ATOM 896 N N . ASP A 1 115 ? 7.559 5.563 -5.622 1.00 92.38 115 ASP A N 1
ATOM 897 C CA . ASP A 1 115 ? 6.562 6.544 -5.196 1.00 92.38 115 ASP A CA 1
ATOM 898 C C . ASP A 1 115 ? 5.293 5.882 -4.637 1.00 92.38 115 ASP A C 1
ATOM 900 O O . ASP A 1 115 ? 4.687 6.409 -3.700 1.00 92.38 115 ASP A O 1
ATOM 904 N N . GLY A 1 116 ? 4.904 4.717 -5.165 1.00 89.50 116 GLY A N 1
ATOM 905 C CA . GLY A 1 116 ? 3.847 3.882 -4.591 1.00 89.50 116 GLY A CA 1
ATOM 906 C C . GLY A 1 116 ? 4.193 3.424 -3.174 1.00 89.50 116 GLY A C 1
ATOM 907 O O . GLY A 1 116 ? 3.417 3.659 -2.246 1.00 89.50 116 GLY A O 1
ATOM 908 N N . MET A 1 117 ? 5.393 2.867 -2.994 1.00 91.88 117 MET A N 1
ATOM 909 C CA . MET A 1 117 ? 5.899 2.416 -1.694 1.00 91.88 117 MET A CA 1
ATOM 910 C C . MET A 1 117 ? 6.021 3.565 -0.686 1.00 91.88 117 MET A C 1
ATOM 912 O O . MET A 1 117 ? 5.606 3.421 0.461 1.00 91.88 117 MET A O 1
ATOM 916 N N . ARG A 1 118 ? 6.507 4.741 -1.109 1.00 92.88 118 ARG A N 1
ATOM 917 C CA . ARG A 1 118 ? 6.594 5.949 -0.267 1.00 92.88 118 ARG A CA 1
ATOM 918 C C . ARG A 1 118 ? 5.229 6.381 0.259 1.00 92.88 118 ARG A C 1
ATOM 920 O O . ARG A 1 118 ? 5.101 6.700 1.438 1.00 92.88 118 ARG A O 1
ATOM 927 N N . LYS A 1 119 ? 4.210 6.391 -0.604 1.00 91.88 119 LYS A N 1
ATOM 928 C CA . LYS A 1 119 ? 2.838 6.750 -0.214 1.00 91.88 119 LYS A CA 1
ATOM 929 C C . LYS A 1 119 ? 2.243 5.735 0.757 1.00 91.88 119 LYS A C 1
ATOM 931 O O . LYS A 1 119 ? 1.603 6.138 1.725 1.00 91.88 119 LYS A O 1
ATOM 936 N N . GLU A 1 120 ? 2.465 4.442 0.517 1.00 90.81 120 GLU A N 1
ATOM 937 C CA . GLU A 1 120 ? 2.034 3.384 1.436 1.00 90.81 120 GLU A CA 1
ATOM 938 C C . GLU A 1 120 ? 2.714 3.545 2.799 1.00 90.81 120 GLU A C 1
ATOM 940 O O . GLU A 1 120 ? 2.029 3.655 3.813 1.00 90.81 120 GLU A O 1
ATOM 945 N N . ARG A 1 121 ? 4.044 3.679 2.821 1.00 94.12 121 ARG A N 1
ATOM 946 C CA . ARG A 1 121 ? 4.826 3.891 4.043 1.00 94.12 121 ARG A CA 1
ATOM 947 C C . ARG A 1 121 ? 4.332 5.098 4.835 1.00 94.12 121 ARG A C 1
ATOM 949 O O . ARG A 1 121 ? 4.134 4.987 6.041 1.00 94.12 121 ARG A O 1
ATOM 956 N N . GLN A 1 122 ? 4.130 6.236 4.169 1.00 94.25 122 GLN A N 1
ATOM 957 C CA . GLN A 1 122 ? 3.646 7.457 4.815 1.00 94.25 122 GLN A CA 1
ATOM 958 C C . GLN A 1 122 ? 2.300 7.219 5.501 1.00 94.25 122 GLN A C 1
ATOM 960 O O . GLN A 1 122 ? 2.140 7.549 6.670 1.00 94.25 122 GLN A O 1
ATOM 965 N N . ARG A 1 123 ? 1.364 6.565 4.810 1.00 91.88 123 ARG A N 1
ATOM 966 C CA . ARG A 1 123 ? 0.050 6.235 5.366 1.00 91.88 123 ARG A CA 1
ATOM 967 C C . ARG A 1 123 ? 0.137 5.324 6.594 1.00 91.88 123 ARG A C 1
ATOM 969 O O . ARG A 1 123 ? -0.589 5.546 7.559 1.00 91.88 123 ARG A O 1
ATOM 976 N N . LEU A 1 124 ? 1.008 4.315 6.571 1.00 93.62 124 LEU A N 1
ATOM 977 C CA . LEU A 1 124 ? 1.219 3.429 7.722 1.00 93.62 124 LEU A CA 1
ATOM 978 C C . LEU A 1 124 ? 1.841 4.182 8.907 1.00 93.62 124 LEU A C 1
ATOM 980 O O . LEU A 1 124 ? 1.409 4.012 10.046 1.00 93.62 124 LEU A O 1
ATOM 984 N N . ALA A 1 125 ? 2.813 5.058 8.644 1.00 94.06 125 ALA A N 1
ATOM 985 C CA . ALA A 1 125 ? 3.433 5.892 9.669 1.00 94.06 125 ALA A CA 1
ATOM 986 C C . ALA A 1 125 ? 2.432 6.884 10.288 1.00 94.06 125 ALA A C 1
ATOM 988 O O . ALA A 1 125 ? 2.393 7.039 11.510 1.00 94.06 125 ALA A O 1
ATOM 989 N N . ASP A 1 126 ? 1.590 7.512 9.464 1.00 93.81 126 ASP A N 1
ATOM 990 C CA . ASP A 1 126 ? 0.525 8.404 9.926 1.00 93.81 126 ASP A CA 1
ATOM 991 C C . ASP A 1 126 ? -0.472 7.657 10.814 1.00 93.81 126 ASP A C 1
ATOM 993 O O . ASP A 1 126 ? -0.882 8.176 11.852 1.00 93.81 126 ASP A O 1
ATOM 997 N N . GLU A 1 127 ? -0.813 6.413 10.473 1.00 93.19 127 GLU A N 1
ATOM 998 C CA . GLU A 1 127 ? -1.666 5.572 11.309 1.00 93.19 127 GLU A CA 1
ATOM 999 C C . GLU A 1 127 ? -1.038 5.265 12.674 1.00 93.19 127 GLU A C 1
ATOM 1001 O O . GLU A 1 127 ? -1.685 5.448 13.708 1.00 93.19 127 GLU A O 1
ATOM 1006 N N . LEU A 1 128 ? 0.233 4.858 12.709 1.00 93.12 128 LEU A N 1
ATOM 1007 C CA . LEU A 1 128 ? 0.943 4.623 13.971 1.00 93.12 128 LEU A CA 1
ATOM 1008 C C . LEU A 1 128 ? 0.997 5.889 14.833 1.00 93.12 128 LEU A C 1
ATOM 1010 O O . LEU A 1 128 ? 0.773 5.828 16.045 1.00 93.12 128 LEU A O 1
ATOM 1014 N N . LYS A 1 129 ? 1.230 7.047 14.207 1.00 93.88 129 LYS A N 1
ATOM 1015 C CA . LYS A 1 129 ? 1.219 8.345 14.884 1.00 93.88 129 LYS A CA 1
ATOM 1016 C C . LYS A 1 129 ? -0.169 8.681 15.439 1.00 93.88 129 LYS A C 1
ATOM 1018 O O . LYS A 1 129 ? -0.269 9.109 16.589 1.00 93.88 129 LYS A O 1
ATOM 1023 N N . ARG A 1 130 ? -1.244 8.446 14.673 1.00 92.50 130 ARG A N 1
ATOM 1024 C CA . ARG A 1 130 ? -2.631 8.622 15.146 1.00 92.50 130 ARG A CA 1
ATOM 1025 C C . ARG A 1 130 ? -2.912 7.773 16.383 1.00 92.50 130 ARG A C 1
ATOM 1027 O O . ARG A 1 130 ? -3.460 8.295 17.352 1.00 92.50 130 ARG A O 1
ATOM 1034 N N . ARG A 1 131 ? -2.493 6.504 16.388 1.00 91.06 131 ARG A N 1
ATOM 1035 C CA . ARG A 1 131 ? -2.668 5.604 17.543 1.00 91.06 131 ARG A CA 1
ATOM 1036 C C . ARG A 1 131 ? -1.895 6.067 18.767 1.00 91.06 131 ARG A C 1
ATOM 1038 O O . ARG A 1 131 ? -2.457 6.086 19.856 1.00 91.06 131 ARG A O 1
ATOM 1045 N N . ALA A 1 132 ? -0.641 6.479 18.589 1.00 89.69 132 ALA A N 1
ATOM 1046 C CA . ALA A 1 132 ? 0.173 6.995 19.686 1.00 89.69 132 ALA A CA 1
ATOM 1047 C C . ALA A 1 132 ? -0.470 8.240 20.326 1.00 89.69 132 ALA A C 1
ATOM 1049 O O . ALA A 1 132 ? -0.532 8.350 21.547 1.00 89.69 132 ALA A O 1
ATOM 1050 N N . HIS A 1 133 ? -1.024 9.146 19.511 1.00 90.31 133 HIS A N 1
ATOM 1051 C CA . HIS A 1 133 ? -1.761 10.310 20.011 1.00 90.31 133 HIS A CA 1
ATOM 1052 C C . HIS A 1 133 ? -3.075 9.949 20.714 1.00 90.31 133 HIS A C 1
ATOM 1054 O O . HIS A 1 133 ? -3.443 10.632 21.666 1.00 90.31 133 HIS A O 1
ATOM 1060 N N . ALA A 1 134 ? -3.783 8.907 20.268 1.00 86.88 134 ALA A N 1
ATOM 1061 C CA . ALA A 1 134 ? -4.991 8.428 20.939 1.00 86.88 134 ALA A CA 1
ATOM 1062 C C . ALA A 1 134 ? -4.670 7.809 22.310 1.00 86.88 134 ALA A C 1
ATOM 1064 O O . ALA A 1 134 ? -5.368 8.089 23.275 1.00 86.88 134 ALA A O 1
ATOM 1065 N N . GLN A 1 135 ? -3.580 7.040 22.406 1.00 83.69 135 GLN A N 1
ATOM 1066 C CA . GLN A 1 135 ? -3.102 6.459 23.666 1.00 83.69 135 GLN A CA 1
ATOM 1067 C C . GLN A 1 135 ? -2.614 7.521 24.655 1.00 83.69 135 GLN A C 1
ATOM 1069 O O . GLN A 1 135 ? -2.884 7.406 25.836 1.00 83.69 135 GLN A O 1
ATOM 1074 N N . ALA A 1 136 ? -1.938 8.574 24.186 1.00 76.75 136 ALA A N 1
ATOM 1075 C CA . ALA A 1 136 ? -1.469 9.662 25.049 1.00 76.75 136 ALA A CA 1
ATOM 1076 C C . ALA A 1 136 ? -2.596 10.562 25.599 1.00 76.75 136 ALA A C 1
ATOM 1078 O O . ALA A 1 136 ? -2.339 11.408 26.451 1.00 76.75 136 ALA A O 1
ATOM 1079 N N . ARG A 1 137 ? -3.818 10.440 25.062 1.00 71.25 137 ARG A N 1
ATOM 1080 C CA . ARG A 1 137 ? -5.008 11.194 25.492 1.00 71.25 137 ARG A CA 1
ATOM 1081 C C . ARG A 1 137 ? -5.979 10.369 26.345 1.00 71.25 137 ARG A C 1
ATOM 1083 O O . ARG A 1 137 ? -6.928 10.960 26.855 1.00 71.25 137 ARG A O 1
ATOM 1090 N N . ALA A 1 138 ? -5.786 9.053 26.420 1.00 60.19 138 ALA A N 1
ATOM 1091 C CA . ALA A 1 138 ? -6.581 8.127 27.227 1.00 60.19 138 ALA A CA 1
ATOM 1092 C C . ALA A 1 138 ? -5.949 7.966 28.613 1.00 60.19 138 ALA A C 1
ATOM 1094 O O . ALA A 1 138 ? -6.727 7.825 29.579 1.00 60.19 138 ALA A O 1
#

Secondary structure (DSSP, 8-state):
--HHHHHHHHHTT-SS--HHHHHHHHHHTTTS---HHHHHHHHHHHHHHHHHHS-HHHHHHHHHHHHHHHHHHHHHHHHHHT--TT------S---HHHHHHHHHHHHHHHHHHHHHHHHHHHHHHHHHHHHHHHTT-

Sequence (138 aa):
MDIWADVCRIIGSSWSVTPEHRKEARACFAGRGVPGITLLGALQRRADEVLAAAPRADVERRIEVLDQQMVLGYQQERVALGYREGRVVGNRVGRPRKVAAARRSAVERCRREIDGMRKERQRLADELKRRAHAQARA

pLDDT: mean 83.65, std 14.74, range [43.03, 95.81]

Foldseek 3Di:
DDLLVVLCVLCPLALDCDPSSLVSSCVVCPPVPDDSVNSNVSNNVSSPVSLLPDDLVVLVVLLVVLVVVLVVLVVQLCVLVPDDPPDPPPDDDDDPPVSVVVSVVSNVVSVVVNVVSVVSSVVSVVSVVVVVVVVVVD